Protein AF-A0A965YF78-F1 (afdb_monomer_lite)

Structure (mmCIF, N/CA/C/O backbone):
data_AF-A0A965YF78-F1
#
_entry.id   AF-A0A965YF78-F1
#
loop_
_atom_site.group_PDB
_atom_site.id
_atom_site.type_symbol
_atom_site.label_atom_id
_atom_site.label_alt_id
_atom_site.label_comp_id
_atom_site.label_asym_id
_atom_site.label_entity_id
_atom_site.label_seq_id
_atom_site.pdbx_PDB_ins_code
_atom_site.Cartn_x
_atom_site.Cartn_y
_atom_site.Cartn_z
_atom_site.occupancy
_atom_site.B_iso_or_equiv
_atom_site.auth_seq_id
_atom_site.auth_comp_id
_atom_site.auth_asym_id
_atom_site.auth_atom_id
_atom_site.pdbx_PDB_model_num
ATOM 1 N N . MET A 1 1 ? -20.842 12.229 -12.952 1.00 36.12 1 MET A N 1
ATOM 2 C CA . MET A 1 1 ? -19.635 12.894 -13.489 1.00 36.12 1 MET A CA 1
ATOM 3 C C . MET A 1 1 ? -18.437 12.186 -12.881 1.00 36.12 1 MET A C 1
ATOM 5 O O . MET A 1 1 ? -18.300 12.213 -11.669 1.00 36.12 1 MET A O 1
ATOM 9 N N . GLY A 1 2 ? -17.697 11.415 -13.680 1.00 38.12 2 GLY A N 1
ATOM 10 C CA . GLY A 1 2 ? -16.595 10.582 -13.192 1.00 38.12 2 GLY A CA 1
ATOM 11 C C . GLY A 1 2 ? -15.303 11.382 -13.175 1.00 38.12 2 GLY A C 1
ATOM 12 O O . GLY A 1 2 ? -14.778 11.714 -14.235 1.00 38.12 2 GLY A O 1
ATOM 13 N N . GLU A 1 3 ? -14.820 11.719 -11.986 1.00 36.56 3 GLU A N 1
ATOM 14 C CA . GLU A 1 3 ? -13.546 12.407 -11.821 1.00 36.56 3 GLU A CA 1
ATOM 15 C C . GLU A 1 3 ? -12.418 11.426 -12.165 1.00 36.56 3 GLU A C 1
ATOM 17 O O . GLU A 1 3 ? -12.295 10.352 -11.571 1.00 36.56 3 GLU A O 1
ATOM 22 N N . LYS A 1 4 ? -11.632 11.746 -13.196 1.00 34.38 4 LYS A N 1
ATOM 23 C CA . LYS A 1 4 ? -10.522 10.898 -13.634 1.00 34.38 4 LYS A CA 1
ATOM 24 C C . LYS A 1 4 ? -9.337 11.153 -12.712 1.00 34.38 4 LYS A C 1
ATOM 26 O O . LYS A 1 4 ? -8.500 12.005 -12.995 1.00 34.38 4 LYS A O 1
ATOM 31 N N . ILE A 1 5 ? -9.286 10.431 -11.597 1.00 39.75 5 ILE A N 1
ATOM 32 C CA . ILE A 1 5 ? -8.193 10.570 -10.638 1.00 39.75 5 ILE A CA 1
ATOM 33 C C . ILE A 1 5 ? -6.981 9.782 -11.149 1.00 39.75 5 ILE A C 1
ATOM 35 O O . ILE A 1 5 ? -7.013 8.555 -11.239 1.00 39.75 5 ILE A O 1
ATOM 39 N N . ILE A 1 6 ? -5.921 10.495 -11.536 1.00 40.62 6 ILE A N 1
ATOM 40 C CA . ILE A 1 6 ? -4.656 9.916 -12.001 1.00 40.62 6 ILE A CA 1
ATOM 41 C C . ILE A 1 6 ? -3.548 10.377 -11.053 1.00 40.62 6 ILE A C 1
ATOM 43 O O . ILE A 1 6 ? -3.378 11.572 -10.834 1.00 40.62 6 ILE A O 1
ATOM 47 N N . GLY A 1 7 ? -2.770 9.429 -10.527 1.00 53.16 7 GLY A N 1
ATOM 48 C CA . GLY A 1 7 ? -1.561 9.710 -9.750 1.00 53.16 7 GLY A CA 1
ATOM 49 C C . GLY A 1 7 ? -1.688 9.437 -8.252 1.00 53.16 7 GLY A C 1
ATOM 50 O O . GLY A 1 7 ? -2.763 9.174 -7.725 1.00 53.16 7 GLY A O 1
ATOM 51 N N . VAL A 1 8 ? -0.542 9.483 -7.574 1.00 60.81 8 VAL A N 1
ATOM 52 C CA . VAL A 1 8 ? -0.331 9.169 -6.146 1.00 60.81 8 VAL A CA 1
ATOM 53 C C . VAL A 1 8 ? -1.352 9.841 -5.228 1.00 60.81 8 VAL A C 1
ATOM 55 O O . VAL A 1 8 ? -1.861 9.204 -4.312 1.00 60.81 8 VAL A O 1
ATOM 58 N N . HIS A 1 9 ? -1.738 11.075 -5.551 1.00 66.56 9 HIS A N 1
ATOM 59 C CA . HIS A 1 9 ? -2.728 11.850 -4.809 1.00 66.56 9 HIS A CA 1
ATOM 60 C C . HIS A 1 9 ? -4.104 11.161 -4.713 1.00 66.56 9 HIS A C 1
ATOM 62 O O . HIS A 1 9 ? -4.763 11.218 -3.679 1.00 66.56 9 HIS A O 1
ATOM 68 N N . ALA A 1 10 ? -4.512 10.430 -5.758 1.00 67.88 10 ALA A N 1
ATOM 69 C CA . ALA A 1 10 ? -5.742 9.633 -5.759 1.00 67.88 10 ALA A CA 1
ATOM 70 C C . ALA A 1 10 ? -5.737 8.562 -4.670 1.00 67.88 10 ALA A C 1
ATOM 72 O O . ALA A 1 10 ? -6.747 8.284 -4.023 1.00 67.88 10 ALA A O 1
ATOM 73 N N . ILE A 1 11 ? -4.574 7.937 -4.506 1.00 71.88 11 ILE A N 1
ATOM 74 C CA . ILE A 1 11 ? -4.374 6.834 -3.582 1.00 71.88 11 ILE A CA 1
ATOM 75 C C . ILE A 1 11 ? -4.286 7.385 -2.160 1.00 71.88 11 ILE A C 1
ATOM 77 O O . ILE A 1 11 ? -4.870 6.796 -1.257 1.00 71.88 11 ILE A O 1
ATOM 81 N N . GLU A 1 12 ? -3.649 8.540 -1.962 1.00 73.94 12 GLU A N 1
ATOM 82 C CA . GLU A 1 12 ? -3.623 9.231 -0.668 1.00 73.94 12 GLU A CA 1
ATOM 83 C C . GLU A 1 12 ? -5.027 9.607 -0.177 1.00 73.94 12 GLU A C 1
ATOM 85 O O . GLU A 1 12 ? -5.385 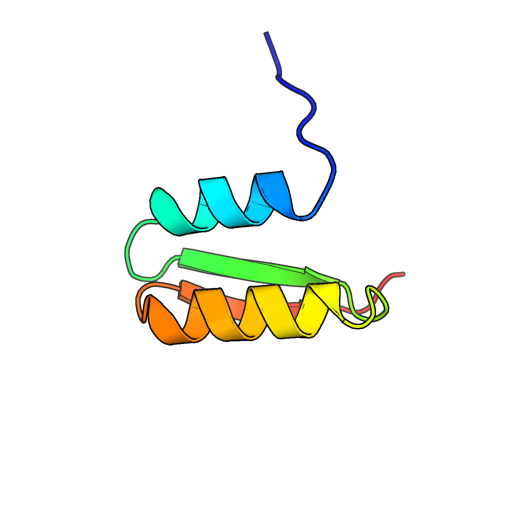9.313 0.966 1.00 73.94 12 GLU A O 1
ATOM 90 N N . GLU A 1 13 ? -5.856 10.203 -1.036 1.00 76.69 13 GLU A N 1
ATOM 91 C CA . GLU A 1 13 ? -7.242 10.537 -0.685 1.00 76.69 13 GLU A CA 1
ATOM 92 C C . GLU A 1 13 ? -8.095 9.280 -0.467 1.00 76.69 13 GLU A C 1
ATOM 94 O O . GLU A 1 13 ? -8.904 9.222 0.466 1.00 76.69 13 GLU A O 1
ATOM 99 N N . GLY A 1 14 ? -7.866 8.238 -1.271 1.00 74.25 14 GLY A N 1
ATOM 100 C CA . GLY A 1 14 ? -8.472 6.924 -1.079 1.00 74.25 14 GLY A CA 1
ATOM 101 C C . GLY A 1 14 ? -8.116 6.309 0.277 1.00 74.25 14 GLY A C 1
ATOM 102 O O . GLY A 1 14 ? -9.004 5.828 0.977 1.00 74.25 14 GLY A O 1
ATOM 103 N N . LEU A 1 15 ? -6.849 6.385 0.695 1.00 75.69 15 LEU A N 1
ATOM 104 C CA . LEU A 1 15 ? -6.365 5.880 1.985 1.00 75.69 15 LEU A CA 1
ATOM 105 C C . LEU A 1 15 ? -7.012 6.594 3.176 1.00 75.69 15 LEU A C 1
ATOM 107 O O . LEU A 1 15 ? -7.360 5.941 4.159 1.00 75.69 15 LEU A O 1
ATOM 111 N N . LYS A 1 16 ? -7.227 7.913 3.092 1.00 80.00 16 LYS A N 1
ATOM 112 C CA . LYS A 1 16 ? -7.908 8.681 4.153 1.00 80.00 16 LYS A CA 1
ATOM 113 C C . LYS A 1 16 ? -9.358 8.240 4.361 1.00 80.00 16 LYS A C 1
ATOM 115 O O . LYS A 1 16 ? -9.849 8.270 5.488 1.00 80.00 16 LYS A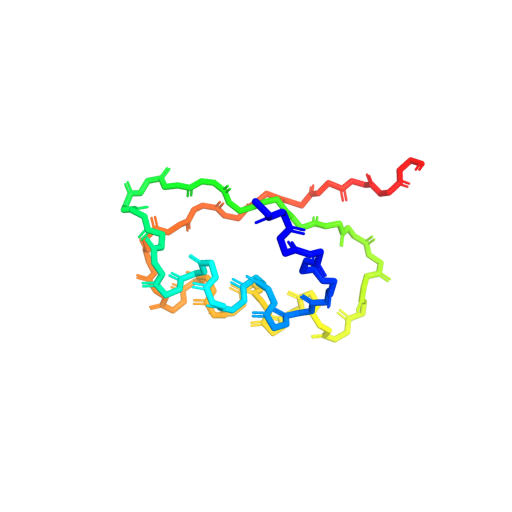 O 1
ATOM 120 N N . ARG A 1 17 ? -10.043 7.851 3.281 1.00 80.44 17 ARG A N 1
ATOM 121 C CA . ARG A 1 17 ? -11.464 7.456 3.283 1.00 80.44 17 ARG A CA 1
ATOM 122 C C . ARG A 1 17 ? -11.679 5.942 3.350 1.00 80.44 17 ARG A C 1
ATOM 124 O O . ARG A 1 17 ? -12.820 5.504 3.475 1.00 80.44 17 ARG A O 1
ATOM 131 N N . ALA A 1 18 ? -10.616 5.145 3.255 1.00 77.50 18 ALA A N 1
ATOM 132 C CA . ALA A 1 18 ? -10.707 3.694 3.217 1.00 77.50 18 ALA A CA 1
ATOM 133 C C . ALA A 1 18 ? -11.284 3.131 4.524 1.00 77.50 18 ALA A C 1
ATOM 135 O O . ALA A 1 18 ? -10.841 3.464 5.627 1.00 77.50 18 ALA A O 1
ATOM 136 N N . ALA A 1 19 ? -12.257 2.231 4.386 1.00 78.69 19 ALA A N 1
ATOM 137 C CA . ALA A 1 19 ? -12.778 1.464 5.506 1.00 78.69 19 ALA A CA 1
ATOM 138 C C . ALA A 1 19 ? -11.732 0.446 5.991 1.00 78.69 19 ALA A C 1
ATOM 140 O O . ALA A 1 19 ? -10.938 -0.071 5.197 1.00 78.69 19 ALA A O 1
ATOM 141 N N . SER A 1 20 ? -11.751 0.126 7.285 1.00 81.69 20 SER A N 1
ATOM 142 C CA . SER A 1 20 ? -10.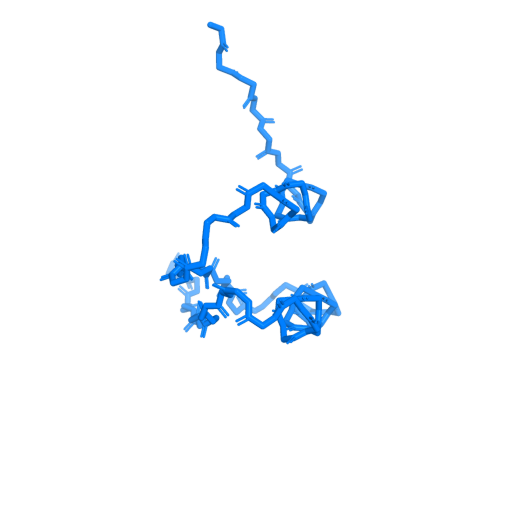897 -0.922 7.850 1.00 81.69 20 SER A CA 1
ATOM 143 C C . SER A 1 20 ? -11.129 -2.264 7.145 1.00 81.69 20 SER A C 1
ATOM 145 O O . SER A 1 20 ? -12.269 -2.669 6.937 1.00 81.69 20 SER A O 1
ATOM 147 N N . GLY A 1 21 ? -10.045 -2.950 6.781 1.00 80.44 21 GLY A N 1
ATOM 148 C CA . GLY A 1 21 ? -10.060 -4.202 6.018 1.00 80.44 21 GLY A CA 1
ATOM 149 C C . GLY A 1 21 ? -9.995 -4.028 4.495 1.00 80.44 21 GLY A C 1
ATOM 150 O O . GLY A 1 21 ? -9.947 -5.029 3.781 1.00 80.44 21 GLY A O 1
ATOM 151 N N . SER A 1 22 ? -9.963 -2.794 3.976 1.00 79.69 22 SER A N 1
ATOM 152 C CA . SER A 1 22 ? -9.858 -2.556 2.526 1.00 79.69 22 SER A CA 1
ATOM 153 C C . SER A 1 22 ? -8.503 -3.005 1.968 1.00 79.69 22 SER A C 1
ATOM 155 O O . SER A 1 22 ? -7.485 -2.965 2.659 1.00 79.69 22 SER A O 1
ATOM 157 N N . ILE A 1 23 ? -8.468 -3.402 0.693 1.00 81.88 23 ILE A N 1
ATOM 158 C CA . ILE A 1 23 ? -7.240 -3.846 0.020 1.00 81.88 23 ILE A CA 1
ATOM 159 C C . ILE A 1 23 ? -6.777 -2.770 -0.963 1.00 81.88 23 ILE A C 1
ATOM 161 O O . ILE A 1 23 ? -7.507 -2.416 -1.888 1.00 81.88 23 ILE A O 1
ATOM 165 N N . LEU A 1 24 ? -5.550 -2.281 -0.788 1.00 81.19 24 LEU A N 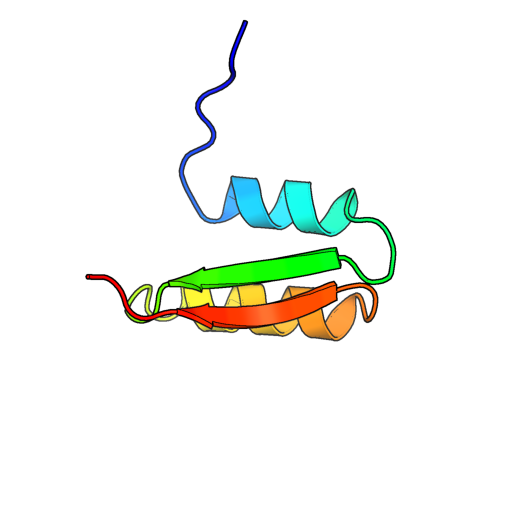1
ATOM 166 C CA . LEU A 1 24 ? -4.900 -1.363 -1.717 1.00 81.19 24 LEU A CA 1
ATOM 167 C C . LEU A 1 24 ? -4.007 -2.146 -2.684 1.00 81.19 24 LEU A C 1
ATOM 169 O O . LEU A 1 24 ? -3.031 -2.773 -2.271 1.00 81.19 24 LEU A O 1
ATOM 173 N N . TYR A 1 25 ? -4.313 -2.072 -3.978 1.00 81.44 25 TYR A N 1
ATOM 174 C CA . TYR A 1 25 ? -3.485 -2.656 -5.030 1.00 81.44 25 TYR A CA 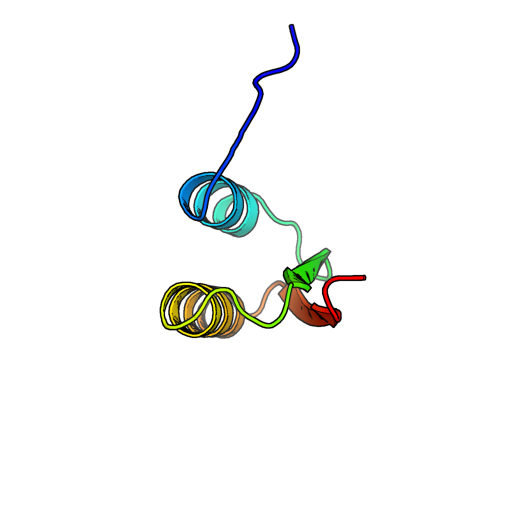1
ATOM 175 C C . TYR A 1 25 ? -2.515 -1.612 -5.580 1.00 81.44 25 TYR A C 1
ATOM 177 O O . TYR A 1 25 ? -2.938 -0.575 -6.084 1.00 81.44 25 TYR A O 1
ATOM 185 N N . ILE A 1 26 ? -1.214 -1.894 -5.505 1.00 78.62 26 ILE A N 1
ATOM 186 C CA . ILE A 1 26 ? -0.166 -1.008 -6.023 1.00 78.62 26 ILE A CA 1
ATOM 187 C C . ILE A 1 26 ? 0.583 -1.724 -7.145 1.00 78.62 26 ILE A C 1
ATOM 189 O O . ILE A 1 26 ? 1.057 -2.848 -6.969 1.00 78.62 26 ILE A O 1
ATOM 193 N N . SER A 1 27 ? 0.709 -1.074 -8.303 1.00 77.88 27 SER A N 1
ATOM 194 C CA . SER A 1 27 ? 1.538 -1.584 -9.395 1.00 77.88 27 SER A CA 1
ATOM 195 C C . SER A 1 27 ? 3.019 -1.478 -9.043 1.00 77.88 27 SER A C 1
ATOM 197 O O . SER A 1 27 ? 3.501 -0.413 -8.656 1.00 77.88 27 SER A O 1
ATOM 199 N N . ARG A 1 28 ? 3.771 -2.561 -9.253 1.00 72.94 28 ARG A N 1
ATOM 200 C CA . ARG A 1 28 ? 5.238 -2.539 -9.205 1.00 72.94 28 ARG A CA 1
ATOM 201 C C . ARG A 1 28 ? 5.776 -1.635 -10.322 1.00 72.94 28 ARG A C 1
ATOM 203 O O . ARG A 1 28 ? 5.171 -1.546 -11.390 1.00 72.94 28 ARG A O 1
ATOM 210 N N . GLY A 1 29 ? 6.909 -0.977 -10.067 1.00 73.12 29 GLY A N 1
ATOM 211 C CA . GLY A 1 29 ? 7.601 -0.136 -11.054 1.00 73.12 29 GLY A CA 1
ATOM 212 C C . GLY A 1 29 ? 7.295 1.366 -10.990 1.00 73.12 29 GLY A C 1
ATOM 213 O O . GLY A 1 29 ? 7.773 2.103 -11.841 1.00 73.12 29 GLY A O 1
ATOM 214 N N . MET A 1 30 ? 6.552 1.841 -9.982 1.00 71.19 30 MET A N 1
ATOM 215 C CA . MET A 1 30 ? 6.285 3.277 -9.763 1.00 71.19 30 MET A CA 1
ATOM 216 C C . MET A 1 30 ? 7.405 4.000 -8.977 1.00 71.19 30 MET A C 1
ATOM 218 O O . MET A 1 30 ? 7.246 5.155 -8.587 1.00 71.19 30 MET A O 1
ATOM 222 N N . GLY A 1 31 ? 8.538 3.331 -8.718 1.00 74.69 31 GLY A N 1
ATOM 223 C CA . GLY A 1 31 ? 9.685 3.899 -7.995 1.00 74.69 31 GLY A CA 1
ATOM 224 C C . GLY A 1 31 ? 9.329 4.371 -6.581 1.00 74.69 31 GLY A C 1
ATOM 225 O O . GLY A 1 31 ? 8.506 3.739 -5.913 1.00 74.69 31 GLY A O 1
ATOM 226 N N . ALA A 1 32 ? 9.903 5.506 -6.165 1.00 75.94 32 ALA A N 1
ATOM 227 C CA . ALA A 1 32 ? 9.752 6.109 -4.833 1.00 75.94 32 ALA A CA 1
ATOM 228 C C . ALA A 1 32 ? 8.290 6.362 -4.410 1.00 75.94 32 ALA A C 1
ATOM 230 O O . ALA A 1 32 ? 7.961 6.360 -3.225 1.00 75.94 32 ALA A O 1
ATOM 231 N N . HIS A 1 33 ? 7.380 6.531 -5.373 1.00 76.00 33 HIS A N 1
ATOM 232 C CA . HIS A 1 33 ? 5.954 6.689 -5.094 1.00 76.00 33 HIS A CA 1
ATOM 233 C C . HIS A 1 33 ? 5.311 5.418 -4.529 1.00 76.00 33 HIS A C 1
ATOM 235 O O . HIS A 1 33 ? 4.386 5.502 -3.727 1.00 76.00 33 HIS A O 1
ATOM 241 N N . THR A 1 34 ? 5.818 4.243 -4.914 1.00 78.75 34 THR A N 1
ATOM 242 C CA . THR A 1 34 ? 5.373 2.951 -4.368 1.00 78.75 34 THR A CA 1
ATOM 243 C C . THR A 1 34 ? 5.651 2.897 -2.871 1.00 78.75 34 THR A C 1
ATOM 245 O O . THR A 1 34 ? 4.758 2.604 -2.085 1.00 78.75 34 THR A O 1
ATOM 248 N N . GLU A 1 35 ? 6.878 3.238 -2.475 1.00 81.50 35 GLU A N 1
ATOM 249 C CA . GLU A 1 35 ? 7.335 3.155 -1.087 1.00 81.50 35 GLU A CA 1
ATOM 250 C C . GLU A 1 35 ? 6.604 4.154 -0.187 1.00 81.50 35 GLU A C 1
ATOM 252 O O . GLU A 1 35 ? 6.207 3.809 0.926 1.00 81.50 35 GLU A O 1
ATOM 257 N N . ALA A 1 36 ? 6.360 5.373 -0.682 1.00 82.38 36 ALA A N 1
ATOM 258 C CA . ALA A 1 36 ? 5.586 6.379 0.042 1.00 82.38 36 ALA A CA 1
ATOM 259 C C . ALA A 1 36 ? 4.154 5.898 0.338 1.00 82.38 36 ALA A C 1
ATOM 261 O O . ALA A 1 36 ? 3.689 6.002 1.475 1.00 82.38 36 ALA A O 1
ATOM 262 N N . LEU A 1 37 ? 3.489 5.305 -0.659 1.00 78.81 37 LEU A N 1
ATOM 263 C CA . LEU A 1 37 ? 2.134 4.771 -0.520 1.00 78.81 37 LEU A CA 1
ATOM 264 C C . LEU A 1 37 ? 2.082 3.535 0.381 1.00 78.81 37 LEU A C 1
ATOM 266 O O . LEU A 1 37 ? 1.175 3.416 1.203 1.00 78.81 37 LEU A O 1
ATOM 270 N N . GLU A 1 38 ? 3.065 2.636 0.270 1.00 81.38 38 GLU A N 1
ATOM 271 C CA . GLU A 1 38 ? 3.201 1.490 1.176 1.00 81.38 38 GLU A CA 1
ATOM 272 C C . GLU A 1 38 ? 3.344 1.958 2.625 1.00 81.38 38 GLU A C 1
ATOM 274 O O . GLU A 1 38 ? 2.643 1.465 3.511 1.00 81.38 38 GLU A O 1
ATOM 279 N N . ARG A 1 39 ? 4.191 2.963 2.861 1.00 83.44 39 ARG A N 1
ATOM 280 C CA . ARG A 1 39 ? 4.403 3.528 4.193 1.00 83.44 39 ARG A CA 1
ATOM 281 C C . ARG A 1 39 ? 3.137 4.182 4.742 1.00 83.44 39 ARG A C 1
ATOM 283 O O . ARG A 1 39 ? 2.786 3.940 5.892 1.00 83.44 39 ARG A O 1
ATOM 290 N N . GLN A 1 40 ? 2.426 4.980 3.945 1.00 80.62 40 GLN A N 1
ATOM 291 C CA . GLN A 1 40 ? 1.165 5.596 4.377 1.00 80.62 40 GLN A CA 1
ATOM 292 C C . GLN A 1 40 ? 0.097 4.546 4.700 1.00 80.62 40 GLN A C 1
ATOM 294 O O . GLN A 1 40 ? -0.563 4.629 5.736 1.00 80.62 40 GLN A O 1
ATOM 299 N N . ALA A 1 41 ? -0.037 3.524 3.858 1.00 80.44 41 ALA A N 1
ATOM 300 C CA . ALA A 1 41 ? -0.959 2.424 4.090 1.00 80.44 41 ALA A CA 1
ATOM 301 C C . ALA A 1 41 ? -0.634 1.670 5.394 1.00 80.44 41 ALA A C 1
ATOM 303 O O . ALA A 1 41 ? -1.532 1.442 6.205 1.00 80.44 41 ALA A O 1
ATOM 304 N N . GLN A 1 42 ? 0.644 1.376 5.656 1.00 81.69 42 GLN A N 1
ATOM 305 C CA . GLN A 1 42 ? 1.083 0.763 6.914 1.00 81.69 42 GLN A CA 1
ATOM 306 C C . GLN A 1 42 ? 0.779 1.640 8.134 1.00 81.69 42 GLN A C 1
ATOM 308 O O . GLN A 1 42 ? 0.258 1.137 9.126 1.00 81.69 42 GLN A O 1
ATOM 313 N N . LEU A 1 43 ? 1.049 2.947 8.052 1.00 82.94 43 LEU A N 1
ATOM 314 C CA . LEU A 1 43 ? 0.792 3.892 9.146 1.00 82.94 43 LEU A CA 1
ATOM 315 C C . LEU A 1 43 ? -0.695 4.001 9.493 1.00 82.94 43 LEU A C 1
ATOM 317 O O . LEU A 1 43 ? -1.038 4.210 10.653 1.00 82.94 43 LEU A O 1
ATOM 321 N N . THR A 1 44 ? -1.584 3.856 8.508 1.00 81.25 44 THR A N 1
ATOM 322 C CA . THR A 1 44 ? -3.028 3.876 8.781 1.00 81.25 44 THR A CA 1
ATOM 323 C C . THR A 1 44 ? -3.527 2.600 9.453 1.00 81.25 44 THR A C 1
ATOM 325 O O . THR A 1 44 ? -4.546 2.661 10.136 1.00 81.25 44 THR A O 1
ATOM 328 N N . GLY A 1 45 ? -2.869 1.448 9.254 1.00 79.38 45 GLY A N 1
ATOM 329 C CA . GLY A 1 45 ? -3.252 0.150 9.836 1.00 79.38 45 GLY A CA 1
ATOM 330 C C . GLY A 1 45 ? -4.632 -0.382 9.413 1.00 79.38 45 GLY A C 1
ATOM 331 O O . GLY A 1 45 ? -5.046 -1.453 9.847 1.00 79.38 45 GLY A O 1
ATOM 332 N N . LYS A 1 46 ? -5.357 0.360 8.569 1.00 79.62 46 LYS A N 1
ATOM 333 C CA . LYS A 1 46 ? -6.727 0.057 8.130 1.00 79.62 46 LYS A CA 1
ATOM 334 C C . LYS A 1 46 ? -6.767 -0.756 6.848 1.00 79.62 46 LYS A C 1
ATOM 336 O O . LYS A 1 46 ? -7.795 -1.355 6.548 1.00 79.62 46 LYS A O 1
ATOM 341 N N . VAL A 1 47 ? -5.686 -0.755 6.079 1.00 82.19 47 VAL A N 1
ATOM 342 C CA . VAL A 1 47 ? -5.664 -1.308 4.728 1.00 82.19 47 VAL A CA 1
ATOM 343 C C . VAL A 1 47 ? -4.584 -2.368 4.566 1.00 82.19 47 VAL A C 1
ATOM 345 O O . VAL A 1 47 ? -3.504 -2.277 5.146 1.00 82.19 47 VAL A O 1
ATOM 348 N N . ILE A 1 48 ? -4.867 -3.369 3.737 1.00 81.06 48 ILE A N 1
ATOM 349 C CA . ILE A 1 48 ? -3.918 -4.417 3.355 1.00 81.06 48 ILE A CA 1
ATOM 350 C C . ILE A 1 48 ? -3.331 -4.047 1.996 1.00 81.06 48 ILE A C 1
ATOM 352 O O . ILE A 1 48 ? -4.069 -3.880 1.027 1.00 81.06 48 ILE A O 1
ATOM 356 N N . VAL A 1 49 ? -2.008 -3.949 1.894 1.00 80.94 49 VAL A N 1
ATOM 357 C CA . VAL A 1 49 ? -1.348 -3.614 0.626 1.00 80.94 49 VAL A CA 1
ATOM 358 C C . VAL A 1 49 ? -1.013 -4.877 -0.164 1.00 80.94 49 VAL A C 1
ATOM 360 O O . VAL A 1 49 ? -0.371 -5.792 0.353 1.00 80.94 49 VAL A O 1
ATOM 363 N N . LYS A 1 50 ? -1.403 -4.919 -1.442 1.00 82.94 50 LYS A N 1
ATOM 364 C CA . LYS A 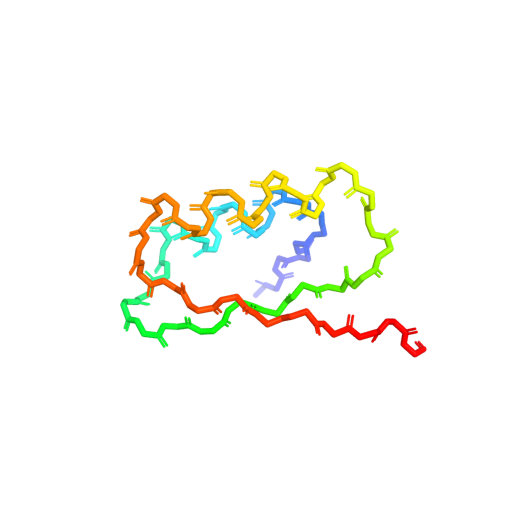1 50 ? -1.034 -5.975 -2.393 1.00 82.94 50 LYS A CA 1
ATOM 365 C C . LYS A 1 50 ? -0.318 -5.387 -3.603 1.00 82.94 50 LYS A C 1
ATOM 367 O O . LYS A 1 50 ? -0.865 -4.570 -4.338 1.00 82.94 50 LYS A O 1
ATOM 372 N N . LYS A 1 51 ? 0.910 -5.847 -3.846 1.00 83.12 51 LYS A N 1
ATOM 373 C CA . LYS A 1 51 ? 1.708 -5.430 -5.004 1.00 83.12 51 LYS A CA 1
ATOM 374 C C . LYS A 1 51 ? 1.422 -6.308 -6.215 1.00 83.12 51 LYS A C 1
ATOM 376 O O . LYS A 1 51 ? 1.696 -7.508 -6.170 1.00 83.12 51 LYS A O 1
ATOM 381 N N . VAL A 1 52 ? 0.962 -5.704 -7.305 1.00 82.88 52 VAL A N 1
ATOM 382 C CA . VAL A 1 52 ? 0.675 -6.379 -8.581 1.00 82.88 52 VAL A CA 1
ATOM 383 C C . VAL A 1 52 ? 1.708 -5.998 -9.639 1.00 82.88 52 VAL A C 1
ATOM 385 O O . VAL A 1 52 ? 2.233 -4.887 -9.629 1.00 82.88 52 VAL A O 1
ATOM 388 N N . ALA A 1 53 ? 2.063 -6.930 -10.521 1.00 78.06 53 ALA A N 1
ATOM 389 C CA . ALA A 1 53 ? 2.916 -6.619 -11.665 1.00 78.06 53 ALA A CA 1
ATOM 390 C C . ALA A 1 53 ? 2.124 -5.794 -12.691 1.00 78.06 53 ALA A C 1
ATOM 392 O O . ALA A 1 53 ? 0.932 -6.034 -12.878 1.00 78.06 53 ALA A O 1
ATOM 393 N N . LYS A 1 54 ? 2.787 -4.839 -13.351 1.00 65.06 54 LYS A N 1
ATOM 394 C CA . LYS A 1 54 ? 2.229 -4.189 -14.537 1.00 65.06 54 LYS A CA 1
ATOM 395 C C . LYS A 1 54 ? 2.370 -5.178 -15.695 1.00 65.06 54 LYS A C 1
ATOM 397 O O . LYS A 1 54 ? 3.500 -5.478 -16.074 1.00 65.06 54 LYS A O 1
ATOM 402 N N . VAL A 1 55 ? 1.253 -5.734 -16.157 1.00 62.19 55 VAL A N 1
ATOM 403 C CA . VAL A 1 55 ? 1.185 -6.498 -17.413 1.00 62.19 55 VAL A CA 1
ATOM 404 C C . VAL A 1 55 ? 1.077 -5.553 -18.599 1.00 62.19 55 VAL A C 1
ATOM 406 O O . VAL A 1 55 ? 0.476 -4.466 -18.424 1.00 62.19 55 VAL A O 1
#

Foldseek 3Di:
DDDPDDDLVVLVVCLVVDAAAAEAEDEPPPPPSRVVSVVSNVVSNRYHYDYDYDD

Radius of gyration: 11.22 Å; chains: 1; bounding box: 29×20×27 Å

Sequence (55 aa):
MGEKIIGVHAIEEGLKRAASGSILYISRGMGAHTEALERQAQLTGKVIVKKVAKV

pLDDT: mean 72.73, std 13.73, range [34.38, 83.44]

Secondary structure (DSSP, 8-state):
------SHHHHHHHHHHPPTTEEEEEETT-THHHHHHHHHHHHH-SEEEEEE---